Protein AF-A0A8T2VQV6-F1 (afdb_monomer_lite)

Radius of gyration: 19.32 Å; chains: 1; bounding box: 40×29×58 Å

Sequence (102 aa):
MAGLEQLAAQAMSSANGEEDLEKQIQEAIACPCVADLRDGPCGSTFVGAFSCYIRSSHEEKGMDCLEEFKFFHECLKKNPDHVEKIMDDAHEVASEEEGKEK

Structure (mmCIF, N/CA/C/O backbone):
data_AF-A0A8T2VQV6-F1
#
_entry.id   AF-A0A8T2VQV6-F1
#
loop_
_atom_site.group_PDB
_atom_site.id
_atom_site.type_symbol
_atom_site.label_atom_id
_atom_site.label_alt_id
_atom_site.label_comp_id
_atom_site.label_asym_id
_atom_site.label_entity_id
_atom_site.label_seq_id
_atom_site.pdbx_PDB_ins_code
_atom_site.Cartn_x
_atom_site.Cartn_y
_atom_site.Cartn_z
_atom_site.occupancy
_atom_site.B_iso_or_equiv
_atom_site.auth_seq_id
_atom_site.auth_comp_id
_atom_site.auth_asym_id
_atom_site.auth_atom_id
_atom_site.pdbx_PDB_model_num
ATOM 1 N N . MET A 1 1 ? 30.053 -0.523 -40.100 1.00 48.84 1 MET A N 1
ATOM 2 C CA . MET A 1 1 ? 29.049 -1.600 -39.969 1.00 48.84 1 MET A CA 1
ATOM 3 C C . MET A 1 1 ? 28.574 -1.661 -38.517 1.00 48.84 1 MET A C 1
ATOM 5 O O . MET A 1 1 ? 28.935 -2.576 -37.806 1.00 48.84 1 MET A O 1
ATOM 9 N N . ALA A 1 2 ? 27.821 -0.656 -38.057 1.00 54.25 2 ALA A N 1
ATOM 10 C CA . ALA A 1 2 ? 27.310 -0.571 -36.676 1.00 54.25 2 ALA A CA 1
ATOM 11 C C . ALA A 1 2 ? 25.801 -0.251 -36.668 1.00 54.25 2 ALA A C 1
ATOM 13 O O . ALA A 1 2 ? 25.317 0.512 -35.838 1.00 54.25 2 ALA A O 1
ATOM 14 N N . GLY A 1 3 ? 25.081 -0.761 -37.676 1.00 57.50 3 GLY A N 1
ATOM 15 C CA . GLY A 1 3 ? 23.688 -0.397 -37.964 1.00 57.50 3 GLY A CA 1
ATOM 16 C C . GLY A 1 3 ? 22.679 -1.539 -37.843 1.00 57.50 3 GLY A C 1
ATOM 17 O O . GLY A 1 3 ? 21.493 -1.280 -37.988 1.00 57.50 3 GLY A O 1
ATOM 18 N N . LEU A 1 4 ? 23.117 -2.777 -37.580 1.00 61.81 4 LEU A N 1
ATOM 19 C CA . LEU A 1 4 ? 22.199 -3.913 -37.407 1.00 61.81 4 LEU A CA 1
ATOM 20 C C . LEU A 1 4 ? 22.029 -4.327 -35.937 1.00 61.81 4 LEU A C 1
ATOM 22 O O . LEU A 1 4 ? 20.928 -4.681 -35.535 1.00 61.81 4 LEU A O 1
ATOM 26 N N . GLU A 1 5 ? 23.074 -4.219 -35.111 1.00 54.25 5 GLU A N 1
ATOM 27 C CA . GLU A 1 5 ? 23.006 -4.628 -33.696 1.00 54.25 5 GLU A CA 1
ATOM 28 C C . GLU A 1 5 ? 22.245 -3.618 -32.821 1.00 54.25 5 GLU A C 1
ATOM 30 O O . GLU A 1 5 ? 21.496 -4.007 -31.928 1.00 54.25 5 GLU A O 1
ATOM 35 N N . GLN A 1 6 ? 22.332 -2.319 -33.130 1.00 55.41 6 GLN A N 1
ATOM 36 C CA . GLN A 1 6 ? 21.550 -1.294 -32.422 1.00 55.41 6 GLN A CA 1
ATOM 37 C C . GLN A 1 6 ? 20.054 -1.328 -32.770 1.00 55.41 6 GLN A C 1
ATOM 39 O O . GLN A 1 6 ? 19.237 -0.890 -31.963 1.00 55.41 6 GLN A O 1
ATOM 44 N N . LEU A 1 7 ? 19.680 -1.8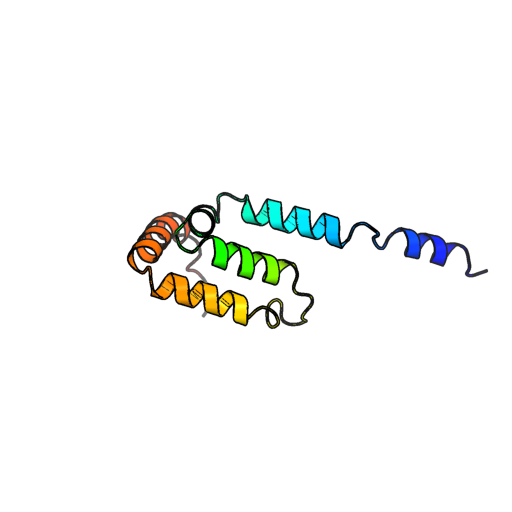88 -33.929 1.00 54.91 7 LEU A N 1
ATOM 45 C CA . LEU A 1 7 ? 18.277 -2.023 -34.333 1.00 54.91 7 LEU A CA 1
ATOM 46 C C . LEU A 1 7 ? 17.572 -3.177 -33.591 1.00 54.91 7 LEU A C 1
ATOM 48 O O . LEU A 1 7 ? 16.364 -3.123 -33.389 1.00 54.91 7 LEU A O 1
ATOM 52 N N . ALA A 1 8 ? 18.322 -4.187 -33.129 1.00 58.41 8 ALA A N 1
ATOM 53 C CA . ALA A 1 8 ? 17.792 -5.260 -32.286 1.00 58.41 8 ALA A CA 1
ATOM 54 C C . ALA A 1 8 ? 17.639 -4.822 -30.817 1.00 58.41 8 ALA A C 1
ATOM 56 O O . ALA A 1 8 ? 16.646 -5.159 -30.179 1.00 58.41 8 ALA A O 1
ATOM 57 N N . ALA A 1 9 ? 18.566 -4.009 -30.298 1.00 55.16 9 ALA A N 1
ATOM 58 C CA . ALA A 1 9 ? 18.513 -3.518 -28.918 1.00 55.16 9 ALA A CA 1
ATOM 59 C C . ALA A 1 9 ? 17.367 -2.515 -28.668 1.00 55.16 9 ALA A C 1
ATOM 61 O O . ALA A 1 9 ? 16.826 -2.458 -27.568 1.00 55.16 9 ALA A O 1
ATOM 62 N N . GLN A 1 10 ? 16.958 -1.756 -29.691 1.00 56.38 10 GLN A N 1
ATOM 63 C CA . GLN A 1 10 ? 15.867 -0.776 -29.579 1.00 56.38 10 GLN A CA 1
ATOM 64 C C . GLN A 1 10 ? 14.471 -1.389 -29.781 1.00 56.38 10 GLN A C 1
ATOM 66 O O . GLN A 1 10 ? 13.483 -0.787 -29.377 1.00 56.38 10 GLN A O 1
ATOM 71 N N . ALA A 1 11 ? 14.374 -2.602 -30.336 1.00 51.53 11 ALA A N 1
ATOM 72 C CA . ALA A 1 11 ? 13.115 -3.350 -30.415 1.00 51.53 11 ALA A CA 1
ATOM 73 C C . ALA A 1 11 ? 12.802 -4.140 -29.127 1.00 51.53 11 ALA A C 1
ATOM 75 O O . ALA A 1 11 ? 11.681 -4.612 -28.955 1.00 51.53 11 ALA A O 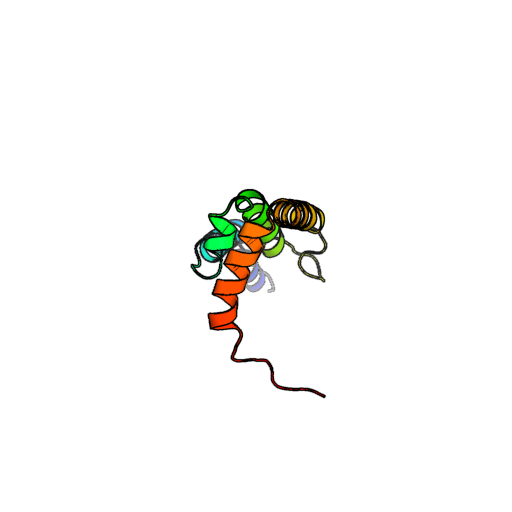1
ATOM 76 N N . MET A 1 12 ? 13.784 -4.284 -28.227 1.00 54.62 12 MET A N 1
ATOM 77 C CA . MET A 1 12 ? 13.670 -5.087 -27.001 1.00 54.62 12 MET A CA 1
ATOM 78 C C . MET A 1 12 ? 13.481 -4.258 -25.720 1.00 54.62 12 MET A C 1
ATOM 80 O O . MET A 1 12 ? 13.182 -4.840 -24.684 1.00 54.62 12 MET A O 1
ATOM 84 N N . SER A 1 13 ? 13.551 -2.922 -25.786 1.00 56.34 13 SER A N 1
ATOM 85 C CA . SER A 1 13 ? 13.092 -2.029 -24.708 1.00 56.34 13 SER A CA 1
ATOM 86 C C . SER A 1 13 ? 11.752 -1.392 -25.072 1.00 56.34 13 SER A C 1
ATOM 88 O O . SER A 1 13 ? 11.646 -0.217 -25.400 1.00 56.34 13 SER A O 1
ATOM 90 N N . SER A 1 14 ? 10.728 -2.234 -24.975 1.00 54.91 14 SER A N 1
ATOM 91 C CA . SER A 1 14 ? 9.472 -1.894 -24.311 1.00 54.91 14 SER A CA 1
ATOM 92 C C . SER A 1 14 ? 8.589 -0.804 -24.923 1.00 54.91 14 SER A C 1
ATOM 94 O O . SER A 1 14 ? 8.467 0.295 -24.400 1.00 54.91 14 SER A O 1
ATOM 96 N N . ALA A 1 15 ? 7.766 -1.229 -25.879 1.00 48.19 15 ALA A N 1
ATOM 97 C CA . ALA A 1 15 ? 6.367 -0.793 -25.942 1.00 48.19 15 ALA A CA 1
ATOM 98 C C . ALA A 1 15 ? 5.480 -1.471 -24.856 1.00 48.19 15 ALA A C 1
ATOM 100 O O . ALA A 1 15 ? 4.266 -1.356 -24.914 1.00 48.19 15 ALA A O 1
ATOM 101 N N . ASN A 1 16 ? 6.075 -2.195 -23.890 1.00 60.53 16 ASN A N 1
ATOM 102 C CA . ASN A 1 16 ? 5.391 -3.045 -22.896 1.00 60.53 16 ASN A CA 1
ATOM 103 C C . ASN A 1 16 ? 5.737 -2.715 -21.428 1.00 60.53 16 ASN A C 1
ATOM 105 O O . ASN A 1 16 ? 5.294 -3.420 -20.531 1.00 60.53 16 ASN A O 1
ATOM 109 N N . GLY A 1 17 ? 6.560 -1.695 -21.154 1.00 65.19 17 GLY A N 1
ATOM 110 C CA . GLY A 1 17 ? 7.080 -1.456 -19.798 1.00 65.19 17 GLY A CA 1
ATOM 111 C C . GLY A 1 17 ? 6.011 -0.979 -18.816 1.00 65.19 17 GLY A C 1
ATOM 112 O O . GLY A 1 17 ? 5.989 -1.406 -17.670 1.00 65.19 17 GLY A O 1
ATOM 113 N N . GLU A 1 18 ? 5.100 -0.127 -19.280 1.00 72.62 18 GLU A N 1
ATOM 114 C CA . GLU A 1 18 ? 3.989 0.375 -18.465 1.00 72.62 18 GLU A CA 1
ATOM 115 C C . GLU A 1 18 ? 2.892 -0.686 -18.299 1.00 72.62 18 GLU A C 1
ATOM 117 O O . GLU A 1 18 ? 2.374 -0.865 -17.200 1.00 72.62 18 GLU A O 1
ATOM 122 N N . GLU A 1 19 ? 2.610 -1.457 -19.354 1.00 78.19 19 GLU A N 1
ATOM 123 C CA . GLU A 1 19 ? 1.591 -2.514 -19.337 1.00 78.19 19 GLU A CA 1
ATOM 124 C C . GLU A 1 19 ? 2.007 -3.704 -18.444 1.00 78.19 19 GLU A C 1
ATOM 126 O O . GLU A 1 19 ? 1.197 -4.229 -17.676 1.00 78.19 19 GLU A O 1
ATOM 131 N N . ASP A 1 20 ? 3.290 -4.090 -18.466 1.00 87.88 20 ASP A N 1
ATOM 132 C CA . ASP A 1 20 ? 3.839 -5.109 -17.561 1.00 87.88 20 ASP A CA 1
ATOM 133 C C . ASP A 1 20 ? 3.822 -4.633 -16.101 1.00 87.88 20 ASP A C 1
ATOM 135 O O . ASP A 1 20 ? 3.433 -5.379 -15.202 1.00 87.88 20 ASP A O 1
ATOM 139 N N . LEU A 1 21 ? 4.138 -3.358 -15.865 1.00 90.31 21 LEU A N 1
ATOM 140 C CA . LEU A 1 21 ? 4.125 -2.770 -14.529 1.00 90.31 21 LEU A CA 1
ATOM 141 C C . LEU A 1 21 ? 2.708 -2.699 -13.950 1.00 90.31 21 LEU A C 1
ATOM 143 O O . LEU A 1 21 ? 2.501 -2.997 -12.776 1.00 90.31 21 LEU A O 1
ATOM 147 N N . GLU A 1 22 ? 1.705 -2.358 -14.761 1.00 91.56 22 GLU A N 1
ATOM 148 C CA . GLU A 1 22 ? 0.306 -2.415 -14.332 1.00 91.56 22 GLU A CA 1
ATOM 149 C C . GLU A 1 22 ? -0.125 -3.836 -13.975 1.00 91.56 22 GLU A C 1
ATOM 151 O O . GLU A 1 22 ? -0.787 -4.034 -12.953 1.00 91.56 22 GLU A O 1
ATOM 156 N N . LYS A 1 23 ? 0.302 -4.839 -14.747 1.00 94.19 23 LYS A N 1
ATOM 157 C CA . LYS A 1 23 ? 0.052 -6.242 -14.414 1.00 94.19 23 LYS A CA 1
ATOM 158 C C . LYS A 1 23 ? 0.712 -6.635 -13.089 1.00 94.19 23 LYS A C 1
ATOM 160 O O . LYS A 1 23 ? 0.050 -7.251 -12.255 1.00 94.19 23 LYS A O 1
ATOM 165 N N . GLN A 1 24 ? 1.965 -6.236 -12.860 1.00 92.88 24 GLN A N 1
ATOM 166 C CA . GLN A 1 24 ? 2.662 -6.461 -11.590 1.00 92.88 24 GLN A CA 1
ATOM 167 C C . GLN A 1 24 ? 1.926 -5.810 -10.414 1.00 92.88 24 GLN A C 1
ATOM 169 O O . GLN A 1 24 ? 1.784 -6.424 -9.360 1.00 92.88 24 GLN A O 1
ATOM 174 N N . ILE A 1 25 ? 1.407 -4.594 -10.597 1.00 95.25 25 ILE A N 1
ATOM 175 C CA . ILE A 1 25 ? 0.605 -3.898 -9.583 1.00 95.25 25 ILE A CA 1
ATOM 176 C C . ILE A 1 25 ? -0.670 -4.685 -9.272 1.00 95.25 25 ILE A C 1
ATOM 178 O O . ILE A 1 25 ? -0.978 -4.903 -8.102 1.00 95.25 25 ILE A O 1
ATOM 182 N N . GLN A 1 26 ? -1.398 -5.140 -10.295 1.00 95.44 26 GLN A N 1
ATOM 183 C CA . GLN A 1 26 ? -2.620 -5.919 -10.085 1.00 95.44 26 GLN A CA 1
ATOM 184 C C . GLN A 1 26 ? -2.338 -7.252 -9.389 1.00 95.44 26 GLN A C 1
ATOM 186 O O . GLN A 1 26 ? -3.072 -7.624 -8.479 1.00 95.44 26 GLN A O 1
ATOM 191 N N . GLU A 1 27 ? -1.269 -7.950 -9.767 1.00 95.69 27 GLU A N 1
ATOM 192 C CA . GLU A 1 27 ? -0.869 -9.208 -9.135 1.00 95.69 27 GLU A CA 1
ATOM 193 C C . GLU A 1 27 ? -0.463 -9.002 -7.668 1.00 95.69 27 GLU A C 1
ATOM 195 O O . GLU A 1 27 ? -0.916 -9.736 -6.787 1.00 95.69 27 GLU A O 1
ATOM 200 N N . ALA A 1 28 ? 0.308 -7.951 -7.383 1.00 95.38 28 ALA A N 1
ATO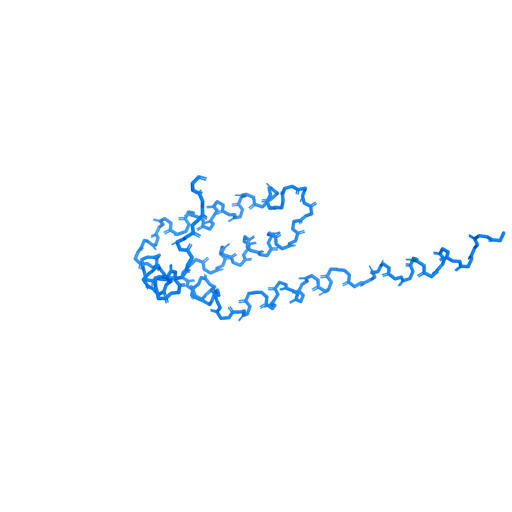M 201 C CA . ALA A 1 28 ? 0.734 -7.616 -6.030 1.00 95.38 28 ALA A CA 1
ATOM 202 C C . ALA A 1 28 ? -0.450 -7.229 -5.128 1.00 95.38 28 ALA A C 1
ATOM 204 O O . ALA A 1 28 ? -0.515 -7.664 -3.981 1.00 95.38 28 ALA A O 1
ATOM 205 N N . ILE A 1 29 ? -1.415 -6.466 -5.649 1.00 95.81 29 ILE A N 1
ATOM 206 C CA . ILE A 1 29 ? -2.652 -6.125 -4.931 1.00 95.81 29 ILE A CA 1
ATOM 207 C C . ILE A 1 29 ? -3.537 -7.361 -4.752 1.00 95.81 29 ILE A C 1
ATOM 209 O O . ILE A 1 29 ? -4.184 -7.505 -3.718 1.00 95.81 29 ILE A O 1
ATOM 213 N N . ALA A 1 30 ? -3.602 -8.255 -5.741 1.00 96.06 30 ALA A N 1
ATOM 214 C CA . ALA A 1 30 ? -4.421 -9.463 -5.683 1.00 96.06 30 ALA A CA 1
ATOM 215 C C . ALA A 1 30 ? -3.900 -10.494 -4.669 1.00 96.06 30 ALA A C 1
ATOM 217 O O . ALA A 1 30 ? -4.681 -11.330 -4.208 1.00 96.06 30 ALA A O 1
ATOM 218 N N . CYS A 1 31 ? -2.614 -10.424 -4.310 1.00 94.69 31 CYS A N 1
ATOM 219 C CA . CYS A 1 31 ? -1.970 -11.362 -3.402 1.00 94.69 31 CYS A CA 1
ATOM 220 C C . CYS A 1 31 ? -2.711 -11.449 -2.051 1.00 94.69 31 CYS A C 1
ATOM 222 O O . CYS A 1 31 ? -2.959 -10.418 -1.419 1.00 94.69 31 CYS A O 1
ATOM 224 N N . PRO A 1 32 ? -3.047 -12.660 -1.564 1.00 93.19 32 PRO A N 1
ATOM 225 C CA . PRO A 1 32 ? -3.772 -12.827 -0.304 1.00 93.19 32 PRO A CA 1
ATOM 226 C C . PRO A 1 32 ? -3.020 -12.251 0.903 1.00 93.19 32 PRO A C 1
ATOM 228 O O . PRO A 1 32 ? -3.662 -11.833 1.856 1.00 93.19 32 PRO A O 1
ATOM 231 N N . CYS A 1 33 ? -1.687 -12.138 0.840 1.00 90.25 33 CYS A N 1
ATOM 232 C CA . CYS A 1 33 ? -0.863 -11.549 1.901 1.00 90.25 33 CYS A CA 1
ATOM 233 C C . CYS A 1 33 ? -1.224 -10.094 2.238 1.00 90.25 33 CYS A C 1
ATOM 235 O O . CYS A 1 33 ? -0.905 -9.626 3.324 1.00 90.25 33 CYS A O 1
ATOM 237 N N . VAL A 1 34 ? -1.847 -9.365 1.306 1.00 92.88 34 VAL A N 1
ATOM 238 C CA . VAL A 1 34 ? -2.271 -7.972 1.514 1.00 92.88 34 VAL A CA 1
ATOM 239 C C . VAL A 1 34 ? -3.791 -7.816 1.491 1.00 92.88 34 VAL A C 1
ATOM 241 O O . VAL A 1 34 ? -4.287 -6.692 1.429 1.00 92.88 34 VAL A O 1
ATOM 244 N N . ALA A 1 35 ? -4.547 -8.919 1.527 1.00 92.75 35 ALA A N 1
ATOM 245 C CA . ALA A 1 35 ? -5.999 -8.890 1.385 1.00 92.75 35 ALA A CA 1
ATOM 246 C C . ALA A 1 35 ? -6.673 -8.055 2.482 1.00 92.75 35 ALA A C 1
ATOM 248 O O . ALA A 1 35 ? -7.479 -7.190 2.155 1.00 92.75 35 ALA A O 1
ATOM 249 N N . ASP A 1 36 ? -6.293 -8.218 3.752 1.00 90.88 36 ASP A N 1
ATOM 250 C CA . ASP A 1 36 ? -6.887 -7.446 4.853 1.00 90.88 36 ASP A CA 1
ATOM 251 C C . ASP A 1 36 ? -6.588 -5.946 4.766 1.00 90.88 36 ASP A C 1
ATOM 253 O O . ASP A 1 36 ? -7.433 -5.117 5.110 1.00 90.88 36 ASP A O 1
ATOM 257 N N . LEU A 1 37 ? -5.414 -5.588 4.239 1.00 92.50 37 LEU A N 1
ATOM 258 C CA . LEU A 1 37 ? -5.031 -4.198 3.991 1.00 92.50 37 LEU A CA 1
ATOM 259 C C . LEU A 1 37 ? -5.784 -3.605 2.797 1.00 92.50 37 LEU A C 1
ATOM 261 O O . LEU A 1 37 ? -6.165 -2.436 2.840 1.00 92.50 37 LEU A O 1
ATOM 265 N N . ARG A 1 38 ? -6.006 -4.399 1.743 1.00 95.62 38 ARG A N 1
ATOM 266 C CA . ARG A 1 38 ? -6.708 -4.005 0.512 1.00 95.62 38 ARG A CA 1
ATOM 267 C C . ARG A 1 38 ? -8.219 -3.904 0.695 1.00 95.62 38 ARG A C 1
ATOM 269 O O . ARG A 1 38 ? -8.822 -2.971 0.175 1.00 95.62 38 ARG A O 1
ATOM 276 N N . ASP A 1 39 ? -8.824 -4.862 1.383 1.00 94.25 39 ASP A N 1
ATOM 277 C CA . ASP A 1 39 ? -10.281 -5.000 1.484 1.00 94.25 39 ASP A CA 1
ATOM 278 C C . ASP A 1 39 ? -10.845 -4.292 2.730 1.00 94.25 39 ASP A C 1
ATOM 280 O O . ASP A 1 39 ? -12.061 -4.172 2.898 1.00 94.25 39 ASP A O 1
ATOM 284 N N . GLY A 1 40 ? -9.964 -3.791 3.600 1.00 93.00 40 GLY A N 1
ATOM 285 C CA . GLY A 1 40 ? -10.308 -3.044 4.802 1.00 93.00 40 GLY A CA 1
ATOM 286 C C . GLY A 1 40 ? -10.701 -1.573 4.565 1.00 93.00 40 GLY A C 1
ATOM 287 O O . GLY A 1 40 ? -10.604 -1.042 3.455 1.00 93.00 40 GLY A O 1
ATOM 288 N N . PRO A 1 41 ? -11.099 -0.848 5.631 1.00 95.75 41 PRO A N 1
ATOM 289 C CA . PRO A 1 41 ? -11.491 0.568 5.582 1.00 95.75 41 PRO A CA 1
ATOM 290 C C . PRO A 1 41 ? -10.423 1.526 5.026 1.00 95.75 41 PRO A C 1
ATOM 292 O O . PRO A 1 41 ? -10.769 2.622 4.590 1.00 95.75 41 PRO A O 1
ATOM 295 N N . CYS A 1 42 ? -9.145 1.130 5.020 1.00 96.38 42 CYS A N 1
ATOM 296 C CA . CYS A 1 42 ? -8.036 1.915 4.462 1.00 96.38 42 CYS A CA 1
ATOM 297 C C . CYS A 1 42 ? -7.544 1.417 3.095 1.00 96.38 42 CYS A C 1
ATOM 299 O O . CYS A 1 42 ? -6.540 1.920 2.579 1.00 96.38 42 CYS A O 1
ATOM 301 N N . GLY A 1 43 ? -8.271 0.480 2.483 1.00 95.81 43 GLY A N 1
ATOM 302 C CA . GLY A 1 43 ? -7.903 -0.195 1.243 1.00 95.81 43 GLY A CA 1
ATOM 303 C C . GLY A 1 43 ? -7.601 0.721 0.066 1.00 95.81 43 GLY A C 1
ATOM 304 O O . GLY A 1 43 ? -6.612 0.530 -0.635 1.00 95.81 43 GLY A O 1
ATOM 305 N N . SER A 1 44 ? -8.388 1.778 -0.125 1.00 96.81 44 SER A N 1
ATOM 306 C CA . SER A 1 44 ? -8.165 2.736 -1.215 1.00 96.81 44 SER A CA 1
ATOM 307 C C . SER A 1 44 ? -6.838 3.487 -1.071 1.00 96.81 44 SER A C 1
ATOM 309 O O . SER A 1 44 ? -6.089 3.616 -2.039 1.00 96.81 44 SER A O 1
ATOM 311 N N . THR A 1 45 ? -6.515 3.937 0.145 1.00 96.75 45 THR A N 1
ATOM 312 C CA . THR A 1 45 ? -5.236 4.597 0.441 1.00 96.75 45 THR A CA 1
ATOM 313 C C . THR A 1 45 ? -4.058 3.625 0.389 1.00 96.75 45 THR A C 1
ATOM 315 O O . THR A 1 45 ? -2.998 4.000 -0.104 1.00 96.75 45 THR A O 1
ATOM 318 N N . PHE A 1 46 ? -4.257 2.368 0.806 1.00 97.25 46 PHE A N 1
ATOM 319 C CA . PHE A 1 46 ? -3.260 1.306 0.665 1.00 97.25 46 PHE A CA 1
ATOM 320 C C . PHE A 1 46 ? -2.929 1.055 -0.808 1.00 97.25 46 PHE A C 1
ATOM 322 O O . PHE A 1 46 ? -1.769 1.139 -1.201 1.00 97.25 46 PHE A O 1
ATOM 329 N N . VAL A 1 47 ? -3.948 0.813 -1.639 1.00 97.25 47 VAL A N 1
ATOM 330 C CA . VAL A 1 47 ? -3.779 0.554 -3.074 1.00 97.25 47 VAL A CA 1
ATOM 331 C C . VAL A 1 47 ? -3.088 1.729 -3.760 1.00 97.25 47 VAL A C 1
ATOM 333 O O . VAL A 1 47 ? -2.186 1.502 -4.563 1.00 97.25 47 VAL A O 1
ATOM 336 N N . GLY A 1 48 ? -3.450 2.972 -3.427 1.00 96.81 48 GLY A N 1
ATOM 337 C CA . GLY A 1 48 ? -2.788 4.167 -3.958 1.00 96.81 48 GLY A CA 1
ATOM 338 C C . GLY A 1 48 ? -1.295 4.221 -3.620 1.00 96.81 48 GLY A C 1
ATOM 339 O O . GLY A 1 48 ? -0.464 4.312 -4.525 1.00 96.81 48 GLY A O 1
ATOM 340 N N . ALA A 1 49 ? -0.947 4.086 -2.338 1.00 97.62 49 ALA A N 1
ATOM 341 C CA . ALA A 1 49 ? 0.440 4.123 -1.872 1.00 97.62 49 ALA A CA 1
ATOM 342 C C . ALA A 1 49 ? 1.277 2.957 -2.414 1.00 97.62 49 ALA A C 1
ATOM 344 O O . ALA A 1 49 ? 2.383 3.157 -2.916 1.00 97.62 49 ALA A O 1
ATOM 345 N N . PHE A 1 50 ? 0.731 1.742 -2.382 1.00 96.81 50 PHE A N 1
ATOM 346 C CA . PHE A 1 50 ? 1.422 0.539 -2.832 1.00 96.81 50 PHE A CA 1
ATOM 347 C C . PHE A 1 50 ? 1.621 0.527 -4.352 1.00 96.81 50 PHE A C 1
ATOM 349 O O . PHE A 1 50 ? 2.706 0.209 -4.840 1.00 96.81 50 PHE A O 1
ATOM 356 N N . SER A 1 51 ? 0.619 0.977 -5.113 1.00 96.75 51 SER A N 1
ATOM 357 C CA . SER A 1 51 ? 0.764 1.148 -6.561 1.00 96.75 51 SER A CA 1
ATOM 358 C C . SER A 1 51 ? 1.793 2.226 -6.902 1.00 96.75 51 SER A C 1
ATOM 360 O O . SER A 1 51 ? 2.554 2.051 -7.851 1.00 96.75 51 SER A O 1
ATOM 362 N N . CYS A 1 52 ? 1.840 3.331 -6.148 1.00 97.12 52 CYS A N 1
ATOM 363 C CA . CYS A 1 52 ? 2.872 4.353 -6.328 1.00 97.12 52 CYS A CA 1
ATOM 364 C C . CYS A 1 52 ? 4.266 3.767 -6.072 1.00 97.12 52 CYS A C 1
ATOM 366 O O . CYS A 1 52 ? 5.148 3.895 -6.915 1.00 97.12 52 CYS A O 1
ATOM 368 N N . TYR A 1 53 ? 4.452 3.037 -4.970 1.00 96.38 53 TYR A N 1
ATOM 369 C CA . TYR A 1 53 ? 5.726 2.400 -4.627 1.00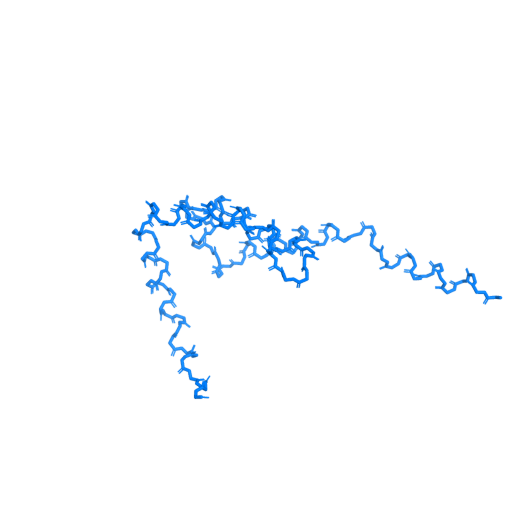 96.38 53 TYR A CA 1
ATOM 370 C C . TYR A 1 53 ? 6.251 1.469 -5.734 1.00 96.38 53 TYR A C 1
ATOM 372 O O . TYR A 1 53 ? 7.433 1.505 -6.102 1.00 96.38 53 TYR A O 1
ATOM 380 N N . ILE A 1 54 ? 5.369 0.657 -6.321 1.00 94.38 54 ILE A N 1
ATOM 381 C CA . ILE A 1 54 ? 5.734 -0.221 -7.439 1.00 94.38 54 ILE A CA 1
ATOM 382 C C . ILE A 1 54 ? 6.143 0.614 -8.665 1.00 94.38 54 ILE A C 1
ATOM 384 O O . ILE A 1 54 ? 7.154 0.296 -9.295 1.00 94.38 54 ILE A O 1
ATOM 388 N N . ARG A 1 55 ? 5.452 1.730 -8.941 1.00 94.88 55 ARG A N 1
ATOM 389 C CA . ARG A 1 55 ? 5.784 2.653 -10.044 1.00 94.88 55 ARG A CA 1
ATOM 390 C C . ARG A 1 55 ? 7.030 3.506 -9.826 1.00 94.88 55 ARG A C 1
ATOM 392 O O . ARG A 1 55 ? 7.661 3.877 -10.809 1.00 94.88 55 ARG A O 1
ATOM 399 N N . SER A 1 56 ? 7.396 3.793 -8.579 1.00 95.00 56 SER A N 1
ATOM 400 C CA . SER A 1 56 ? 8.505 4.692 -8.242 1.00 95.00 56 SER A CA 1
ATOM 401 C C . SER A 1 56 ? 9.777 4.316 -8.999 1.00 95.00 56 SER A C 1
ATOM 403 O O . SER A 1 56 ? 10.284 3.207 -8.844 1.00 95.00 56 SER A O 1
ATOM 405 N N . SER A 1 57 ? 10.370 5.252 -9.726 1.00 92.38 57 SER A N 1
ATOM 406 C CA . SER A 1 57 ? 11.698 5.077 -10.330 1.00 92.38 57 SER A CA 1
ATOM 407 C C . SER A 1 57 ? 12.801 5.786 -9.540 1.00 92.38 57 SER A C 1
ATOM 409 O O . SER A 1 57 ? 13.914 5.926 -10.043 1.00 92.38 57 SER A O 1
ATOM 411 N N . HIS A 1 58 ? 12.492 6.282 -8.337 1.00 95.69 58 HIS A N 1
ATOM 412 C CA . HIS A 1 58 ? 13.458 6.954 -7.477 1.00 95.69 58 HIS A CA 1
ATOM 413 C C . HIS A 1 58 ? 14.564 5.990 -7.002 1.00 95.69 58 HIS A C 1
ATOM 415 O O . HIS A 1 58 ? 14.295 4.808 -6.780 1.00 95.69 58 HIS A O 1
ATOM 421 N N . GLU A 1 59 ? 15.795 6.502 -6.843 1.00 90.62 59 GLU A N 1
ATOM 422 C CA . GLU A 1 59 ? 16.970 5.731 -6.387 1.00 90.62 59 GLU A CA 1
ATOM 423 C C . GLU A 1 59 ? 16.689 5.049 -5.042 1.00 90.62 59 GLU A C 1
ATOM 425 O O . GLU A 1 59 ? 16.846 3.839 -4.889 1.00 90.62 59 GLU A O 1
ATOM 430 N N . GLU A 1 60 ? 16.157 5.824 -4.101 1.00 93.81 60 GLU A N 1
ATOM 431 C CA . GLU A 1 60 ? 15.492 5.313 -2.908 1.00 93.81 60 GLU A CA 1
ATOM 432 C C . GLU A 1 60 ? 14.004 5.103 -3.222 1.00 93.81 60 GLU A C 1
ATOM 434 O O . GLU A 1 60 ? 13.214 6.052 -3.204 1.00 93.81 60 GLU A O 1
ATOM 439 N N . LYS A 1 61 ? 13.638 3.865 -3.575 1.00 91.81 61 LYS A N 1
ATOM 440 C CA . LYS A 1 61 ? 12.278 3.455 -3.965 1.00 91.81 61 LYS A CA 1
ATOM 441 C C . LYS A 1 61 ? 11.205 4.032 -3.028 1.00 91.81 61 LYS A C 1
ATOM 443 O O . LYS A 1 61 ? 11.210 3.760 -1.830 1.00 91.81 61 LYS A O 1
ATOM 448 N N . GLY A 1 62 ? 10.244 4.761 -3.591 1.00 93.12 62 GLY A N 1
ATOM 449 C CA . GLY A 1 62 ? 9.073 5.278 -2.887 1.00 93.12 62 GLY A CA 1
ATOM 450 C C . GLY A 1 62 ? 9.266 6.633 -2.208 1.00 93.12 62 GLY A C 1
ATOM 451 O O . GLY A 1 62 ? 8.317 7.120 -1.594 1.00 93.12 62 GLY A O 1
ATOM 452 N N . MET A 1 63 ? 10.437 7.272 -2.319 1.00 96.56 63 MET A N 1
ATOM 453 C CA . MET A 1 63 ? 10.617 8.649 -1.831 1.00 96.56 63 MET A CA 1
ATOM 454 C C . MET A 1 63 ? 9.698 9.662 -2.526 1.00 96.56 63 MET A C 1
ATOM 456 O O . MET A 1 63 ? 9.298 10.656 -1.924 1.00 96.56 63 MET A O 1
ATOM 460 N N . ASP A 1 64 ? 9.335 9.404 -3.774 1.00 96.75 64 ASP A N 1
ATOM 461 C CA . ASP A 1 64 ? 8.357 10.156 -4.558 1.00 96.75 64 ASP A CA 1
ATOM 462 C C . ASP A 1 64 ? 6.898 9.865 -4.159 1.00 96.75 64 ASP A C 1
ATOM 464 O O . ASP A 1 64 ? 6.017 10.635 -4.521 1.00 96.75 64 ASP A O 1
ATOM 468 N N . CYS A 1 65 ? 6.649 8.825 -3.357 1.00 97.75 65 CYS A N 1
ATOM 469 C CA . CYS A 1 65 ? 5.315 8.356 -2.952 1.00 97.75 65 CYS A CA 1
ATOM 470 C C . CYS A 1 65 ? 4.960 8.665 -1.488 1.00 97.75 65 CYS A C 1
ATOM 472 O O . CYS A 1 65 ? 4.024 8.100 -0.912 1.00 97.75 65 CYS A O 1
ATOM 474 N N . LEU A 1 66 ? 5.756 9.506 -0.821 1.00 96.38 66 LEU A N 1
ATOM 475 C CA . LEU A 1 66 ? 5.611 9.763 0.614 1.00 96.38 66 LEU A CA 1
ATOM 476 C C . LEU A 1 66 ? 4.261 10.391 0.975 1.00 96.38 66 LEU A C 1
ATOM 478 O O . LEU A 1 66 ? 3.811 10.246 2.110 1.00 96.38 66 LEU A O 1
ATOM 482 N N . GLU A 1 67 ? 3.624 11.118 0.059 1.00 96.88 67 GLU A N 1
ATOM 483 C CA . GLU A 1 67 ? 2.312 11.718 0.301 1.00 96.88 67 GLU A CA 1
ATOM 484 C C . GLU A 1 67 ? 1.208 10.654 0.361 1.00 96.88 67 GLU A C 1
ATOM 486 O O . GLU A 1 67 ? 0.413 10.629 1.302 1.00 96.88 67 GLU A O 1
ATOM 491 N N . GLU A 1 68 ? 1.225 9.701 -0.562 1.00 97.12 68 GLU A N 1
ATOM 492 C CA . GLU A 1 68 ? 0.304 8.574 -0.606 1.00 97.12 68 GLU A CA 1
ATOM 493 C C . GLU A 1 68 ? 0.449 7.705 0.647 1.00 97.12 68 GLU A C 1
ATOM 495 O O . GLU A 1 68 ? -0.549 7.350 1.284 1.00 97.12 68 GLU A O 1
ATOM 500 N N . PHE A 1 69 ? 1.691 7.430 1.065 1.00 96.75 69 PHE A N 1
ATOM 501 C CA . PHE A 1 69 ? 1.946 6.727 2.322 1.00 96.75 69 PHE A CA 1
ATOM 502 C C . PHE A 1 69 ? 1.453 7.518 3.536 1.00 96.75 69 PHE A C 1
ATOM 504 O O . PHE A 1 69 ? 0.893 6.920 4.455 1.00 96.75 69 PHE A O 1
ATOM 511 N N . LYS A 1 70 ? 1.585 8.852 3.560 1.00 97.44 70 LYS A N 1
ATOM 512 C CA . LYS A 1 70 ? 1.019 9.672 4.646 1.00 97.44 70 LYS A CA 1
ATOM 513 C C . LYS A 1 70 ? -0.493 9.501 4.740 1.00 97.44 70 LYS A C 1
ATOM 515 O O . LYS A 1 70 ? -0.976 9.247 5.840 1.00 97.44 70 LYS A O 1
ATOM 520 N N . PHE A 1 71 ? -1.227 9.573 3.629 1.00 97.00 71 PHE A N 1
ATOM 521 C CA . PHE A 1 71 ? -2.681 9.375 3.649 1.00 97.00 71 PHE A CA 1
ATOM 522 C C . PHE A 1 71 ? -3.071 7.985 4.144 1.00 97.00 71 PHE A C 1
ATOM 524 O O . PHE A 1 71 ? -4.001 7.848 4.944 1.00 97.00 71 PHE A O 1
ATOM 531 N N . PHE A 1 72 ? -2.328 6.960 3.729 1.00 96.62 72 PHE A N 1
ATOM 532 C CA . PHE A 1 72 ? -2.530 5.610 4.233 1.00 96.62 72 PHE A CA 1
ATOM 533 C C . PHE A 1 72 ? -2.289 5.524 5.748 1.00 96.62 72 PHE A C 1
ATOM 535 O O . PHE A 1 72 ? -3.160 5.064 6.488 1.00 96.62 72 PHE A O 1
ATOM 542 N N . HIS A 1 73 ? -1.174 6.065 6.246 1.00 96.12 73 HIS A N 1
ATOM 543 C CA . HIS A 1 73 ? -0.879 6.106 7.680 1.00 96.12 73 HIS A CA 1
ATOM 544 C C . HIS A 1 73 ? -1.911 6.908 8.485 1.00 96.12 73 HIS A C 1
ATOM 546 O O . HIS A 1 73 ? -2.265 6.519 9.599 1.00 96.12 73 HIS A O 1
ATOM 552 N N . GLU A 1 74 ? -2.412 8.022 7.955 1.00 97.81 74 GLU A N 1
ATOM 553 C CA . GLU A 1 74 ? -3.480 8.798 8.587 1.00 97.81 74 GLU A CA 1
ATOM 554 C C . GLU A 1 74 ? -4.794 8.019 8.662 1.00 97.81 74 GLU A C 1
ATOM 556 O O . GLU A 1 74 ? -5.508 8.131 9.661 1.00 97.81 74 GLU A O 1
ATOM 561 N N . CYS A 1 75 ? -5.108 7.213 7.645 1.00 97.44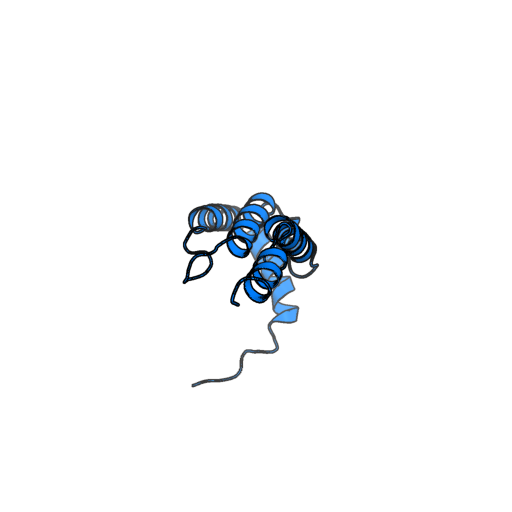 75 CYS A N 1
ATOM 562 C CA . CYS A 1 75 ? -6.258 6.321 7.693 1.00 97.44 75 CYS A CA 1
ATOM 563 C C . CYS A 1 75 ? -6.092 5.258 8.785 1.00 97.44 75 CYS A C 1
ATOM 565 O O . CYS A 1 75 ? -6.994 5.097 9.608 1.00 97.44 75 CYS A O 1
ATOM 567 N N . LEU A 1 76 ? -4.936 4.588 8.856 1.00 95.31 76 LEU A N 1
ATOM 568 C CA . LEU A 1 76 ? -4.671 3.571 9.881 1.00 95.31 76 LEU A CA 1
ATOM 569 C C . LEU A 1 76 ? -4.794 4.151 11.298 1.00 95.31 76 LEU A C 1
ATOM 571 O O . LEU A 1 76 ? -5.457 3.568 12.150 1.00 95.31 76 LEU A O 1
ATOM 575 N N . LYS A 1 77 ? -4.256 5.357 11.536 1.00 95.56 77 LYS A N 1
ATOM 576 C CA . LYS A 1 77 ? -4.384 6.061 12.827 1.00 95.56 77 LYS A CA 1
ATOM 577 C C . LYS A 1 77 ? -5.832 6.330 13.240 1.00 95.56 77 LYS A C 1
ATOM 579 O O . LYS A 1 77 ? -6.118 6.386 14.431 1.00 95.56 77 LYS A O 1
ATOM 584 N N . LYS A 1 78 ? -6.735 6.534 12.277 1.00 96.81 78 LYS A N 1
ATOM 585 C CA . LYS A 1 78 ? -8.170 6.746 12.532 1.00 96.81 78 LYS A CA 1
ATOM 586 C C . LYS A 1 78 ? -8.936 5.438 12.751 1.00 96.81 78 LYS A C 1
ATOM 588 O O . LYS A 1 78 ? -10.061 5.499 13.231 1.00 96.81 78 LYS A O 1
ATOM 593 N N . ASN A 1 79 ? -8.345 4.289 12.416 1.00 94.44 79 ASN A N 1
ATOM 594 C CA . ASN A 1 79 ? -8.970 2.968 12.494 1.00 94.44 79 ASN A CA 1
ATOM 595 C C . ASN A 1 79 ? -8.121 1.986 13.337 1.00 94.44 79 ASN A C 1
ATOM 597 O O . ASN A 1 79 ? -7.726 0.936 12.824 1.00 94.44 79 ASN A O 1
ATOM 601 N N . PRO A 1 80 ? -7.821 2.299 14.614 1.00 92.56 80 PRO A N 1
ATOM 602 C CA . PRO A 1 80 ? -6.943 1.475 15.448 1.00 92.56 80 PRO A CA 1
ATOM 603 C C . PRO A 1 80 ? -7.472 0.049 15.663 1.00 92.56 80 PRO A C 1
ATOM 605 O O . PRO A 1 80 ? -6.680 -0.885 15.620 1.00 92.56 80 PRO A O 1
ATOM 608 N N . ASP A 1 81 ? -8.789 -0.144 15.794 1.00 90.50 81 ASP A N 1
ATOM 609 C CA . ASP A 1 81 ? -9.391 -1.476 15.984 1.00 90.50 81 ASP A CA 1
ATOM 610 C C . ASP A 1 81 ? -9.167 -2.399 14.773 1.00 90.50 81 ASP A C 1
ATOM 612 O O . ASP A 1 81 ? -9.013 -3.612 14.898 1.00 90.50 81 ASP A O 1
ATOM 616 N N . HIS A 1 82 ? -9.134 -1.824 13.567 1.00 87.88 82 HIS A N 1
ATOM 617 C CA . HIS A 1 82 ? -8.842 -2.580 12.352 1.00 87.88 82 HIS A CA 1
ATOM 618 C C . HIS A 1 82 ? -7.358 -2.943 12.260 1.00 87.88 82 HIS A C 1
ATOM 620 O O . HIS A 1 82 ? -7.031 -4.058 11.862 1.00 87.88 82 HIS A O 1
ATOM 626 N N . VAL A 1 83 ? -6.474 -2.021 12.653 1.00 88.75 83 VAL A N 1
ATOM 627 C CA . VAL A 1 83 ? -5.028 -2.270 12.712 1.00 88.75 83 VAL A CA 1
ATOM 628 C C . VAL A 1 83 ? -4.718 -3.386 13.704 1.00 88.75 83 VAL A C 1
ATOM 630 O O . VAL A 1 83 ? -3.964 -4.287 13.361 1.00 88.75 83 VAL A O 1
ATOM 633 N N . GLU A 1 84 ? -5.335 -3.368 14.888 1.00 88.00 84 GLU A N 1
ATOM 634 C CA . GLU A 1 84 ? -5.182 -4.427 15.891 1.00 88.00 84 GLU A CA 1
ATOM 635 C C . GLU A 1 84 ? -5.566 -5.792 15.313 1.00 88.00 84 GLU A C 1
ATOM 637 O O . GLU A 1 84 ? -4.780 -6.728 15.392 1.00 88.00 84 GLU A O 1
ATOM 642 N N . LYS A 1 85 ? -6.703 -5.877 14.610 1.00 86.62 85 LYS A N 1
ATOM 643 C CA . LYS A 1 85 ? -7.130 -7.112 13.941 1.00 86.62 85 LYS A CA 1
ATOM 644 C C . LYS A 1 85 ? -6.117 -7.620 12.905 1.00 86.62 85 LYS A C 1
ATOM 646 O O . LYS A 1 85 ? -5.881 -8.819 12.839 1.00 86.62 85 LYS A O 1
ATOM 651 N N . ILE A 1 86 ? -5.535 -6.728 12.098 1.00 85.81 86 ILE A N 1
ATOM 652 C CA . ILE A 1 86 ? -4.503 -7.102 11.114 1.00 85.81 86 ILE A CA 1
ATOM 653 C C . ILE A 1 86 ? -3.231 -7.590 11.821 1.00 85.81 86 ILE A C 1
ATOM 655 O O . ILE A 1 86 ? -2.585 -8.522 11.357 1.00 85.81 86 ILE A O 1
ATOM 659 N N . MET A 1 87 ? -2.853 -6.955 12.932 1.00 82.69 87 MET A N 1
ATOM 660 C CA . MET A 1 87 ? -1.650 -7.312 13.685 1.00 82.69 87 MET A CA 1
ATOM 661 C C . MET A 1 87 ? -1.794 -8.632 14.448 1.00 82.69 87 MET A C 1
ATOM 663 O O . MET A 1 87 ? -0.817 -9.369 14.546 1.00 82.69 87 MET A O 1
ATOM 667 N N . ASP A 1 88 ? -2.986 -8.938 14.961 1.00 78.25 88 ASP A N 1
ATOM 668 C CA . ASP A 1 88 ? -3.279 -10.213 15.623 1.00 78.25 88 ASP A CA 1
ATOM 669 C C . ASP A 1 88 ? -3.162 -11.385 14.633 1.00 78.25 88 ASP A C 1
ATOM 671 O O . ASP A 1 88 ? -2.520 -12.387 14.937 1.00 78.25 88 ASP A O 1
ATOM 675 N N . ASP A 1 89 ? -3.679 -11.212 13.411 1.00 65.81 89 ASP A N 1
ATOM 676 C CA . ASP A 1 89 ? -3.551 -12.187 12.316 1.00 65.81 89 ASP A CA 1
ATOM 677 C C . ASP A 1 89 ? -2.089 -12.299 11.825 1.00 65.81 89 ASP A C 1
ATOM 679 O O . ASP A 1 89 ? -1.564 -13.388 11.601 1.00 65.81 89 ASP A O 1
ATOM 683 N N . ALA A 1 90 ? -1.359 -11.176 11.772 1.00 62.91 90 ALA A N 1
ATOM 684 C CA . ALA A 1 90 ? 0.061 -11.161 11.412 1.00 62.91 90 ALA A CA 1
ATOM 685 C C . ALA A 1 90 ? 0.976 -11.836 12.457 1.00 62.91 90 ALA A C 1
ATOM 687 O O . ALA A 1 90 ? 2.050 -12.329 12.104 1.00 62.91 90 ALA A O 1
ATOM 688 N N . HIS A 1 91 ? 0.579 -11.887 13.733 1.00 55.50 91 HIS A N 1
ATOM 689 C CA . HIS A 1 91 ? 1.340 -12.553 14.799 1.00 55.50 91 HIS A CA 1
ATOM 690 C C . HIS A 1 91 ? 1.370 -14.084 14.632 1.00 55.50 91 HIS A C 1
ATOM 692 O O . HIS A 1 91 ? 2.311 -14.732 15.097 1.00 55.50 91 HIS A O 1
ATOM 698 N N . GLU A 1 92 ? 0.428 -14.664 13.880 1.00 50.16 92 GLU A N 1
ATOM 699 C CA . GLU A 1 92 ? 0.496 -16.074 13.475 1.00 50.16 92 GLU A CA 1
ATOM 700 C C . GLU A 1 92 ? 1.594 -16.335 12.422 1.00 50.16 92 GLU A C 1
ATOM 702 O O . GLU A 1 92 ? 2.036 -17.471 12.268 1.00 50.16 92 GLU A O 1
ATOM 707 N N . VAL A 1 93 ? 2.088 -15.288 11.744 1.00 49.44 93 VAL A N 1
ATOM 708 C CA . VAL A 1 93 ? 3.105 -15.364 10.676 1.00 49.44 93 VAL A CA 1
ATOM 709 C C . VAL A 1 93 ? 4.485 -14.854 11.129 1.00 49.44 93 VAL A C 1
ATOM 711 O O . VAL A 1 93 ? 5.498 -15.205 10.534 1.00 49.44 93 VAL A O 1
ATOM 714 N N . ALA A 1 94 ? 4.550 -14.045 12.194 1.00 46.66 94 ALA A N 1
ATOM 715 C CA . ALA A 1 94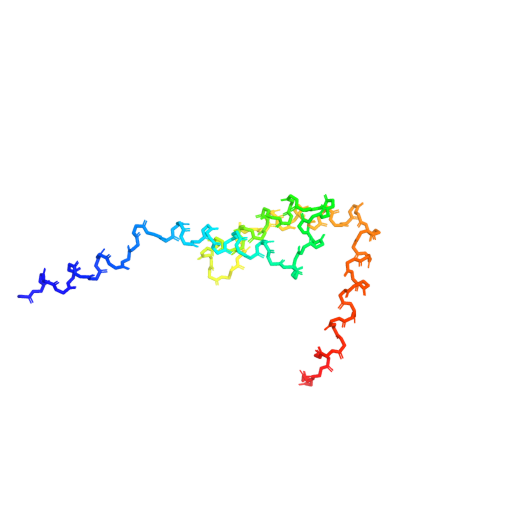 ? 5.771 -13.364 12.650 1.00 46.66 94 ALA A CA 1
ATOM 716 C C . ALA A 1 94 ? 6.578 -14.103 13.742 1.00 46.66 94 ALA A C 1
ATOM 718 O O . ALA A 1 94 ? 7.562 -13.564 14.245 1.00 46.66 94 ALA A O 1
ATOM 719 N N . SER A 1 95 ? 6.186 -15.317 14.144 1.00 43.25 95 SER A N 1
ATOM 720 C CA . SER A 1 95 ? 6.915 -16.094 15.169 1.00 43.25 95 SER A CA 1
ATOM 721 C C . SER A 1 95 ? 8.122 -16.887 14.634 1.00 43.25 95 SER A C 1
ATOM 723 O O . SER A 1 95 ? 8.822 -17.547 15.403 1.00 43.25 95 SER A O 1
ATOM 725 N N . GLU A 1 96 ? 8.442 -16.753 13.349 1.00 50.19 96 GLU A N 1
ATOM 726 C CA . GLU A 1 96 ? 9.703 -17.178 12.742 1.00 50.19 96 GLU A CA 1
ATOM 727 C C . GLU A 1 96 ? 10.348 -15.913 12.141 1.00 50.19 96 GLU A C 1
ATOM 729 O O . GLU A 1 96 ? 9.693 -15.231 11.367 1.00 50.19 96 GLU A O 1
ATOM 734 N N . GLU A 1 97 ? 11.597 -15.583 12.502 1.00 47.97 97 GLU A N 1
ATOM 735 C CA . GLU A 1 97 ? 12.380 -14.378 12.105 1.00 47.97 97 GLU A CA 1
ATOM 736 C C . GLU A 1 97 ? 12.523 -13.249 13.163 1.00 47.97 97 GLU A C 1
ATOM 738 O O . GLU A 1 97 ? 12.912 -12.133 12.833 1.00 47.97 97 GLU A O 1
ATOM 743 N N . GLU A 1 98 ? 12.386 -13.529 14.466 1.00 48.91 98 GLU A N 1
ATOM 744 C CA . GLU A 1 98 ? 13.253 -12.864 15.461 1.00 48.91 98 GLU A CA 1
ATOM 745 C C . GLU A 1 98 ? 14.482 -13.743 15.727 1.00 48.91 98 GLU A C 1
ATOM 747 O O . GLU A 1 98 ? 14.495 -14.630 16.582 1.00 48.91 98 GLU A O 1
ATOM 752 N N . GLY A 1 99 ? 15.546 -13.512 14.959 1.00 48.06 99 GLY A N 1
ATOM 753 C CA . GLY A 1 99 ? 16.816 -14.186 15.168 1.00 48.06 99 GLY A CA 1
ATOM 754 C C . GLY A 1 99 ? 17.938 -13.639 14.298 1.00 48.06 99 GLY A C 1
ATOM 755 O O . GLY A 1 99 ? 18.004 -13.972 13.122 1.00 48.06 99 GLY A O 1
ATOM 756 N N . LYS A 1 100 ? 18.890 -12.952 14.957 1.00 43.31 100 LYS A N 1
ATOM 757 C CA . LYS A 1 100 ? 20.239 -12.549 14.488 1.00 43.31 100 LYS A CA 1
ATOM 758 C C . LYS A 1 100 ? 20.246 -11.173 13.795 1.00 43.31 100 LYS A C 1
ATOM 760 O O . LYS A 1 100 ? 19.557 -10.963 12.816 1.00 43.31 100 LYS A O 1
ATOM 765 N N . GLU A 1 101 ? 20.960 -10.154 14.268 1.00 48.44 101 GLU A N 1
ATOM 766 C CA . GLU A 1 101 ? 22.333 -10.103 14.795 1.00 48.44 101 GLU A CA 1
ATOM 767 C C . GLU A 1 101 ? 22.454 -8.777 15.592 1.00 48.44 101 GLU A C 1
ATOM 769 O O . GLU A 1 101 ? 21.987 -7.740 15.131 1.00 48.44 101 GLU A O 1
ATOM 774 N N . LYS A 1 102 ? 22.711 -8.802 16.903 1.00 39.84 102 LYS A N 1
ATOM 775 C CA . LYS A 1 102 ? 24.017 -8.541 17.543 1.00 39.84 102 LYS A CA 1
ATOM 776 C C . LYS A 1 102 ? 24.940 -7.526 16.867 1.00 39.84 102 LYS A C 1
ATOM 778 O O . LYS A 1 102 ? 25.361 -7.794 15.726 1.00 39.84 102 LYS A O 1
#

Foldseek 3Di:
DPPPVVVVVVVPPDVCPVVVLVVVLVVVLPDPLCCLVCVDPLNVLVSQLSSQQSVAPDPPGSPVSVVSVVSSVVRCVVVVVSVVVNVVVCVVVPPPPPDDDD

Secondary structure (DSSP, 8-state):
--SSHHHHHHHSS-SSHHHHHHHHHHHHHHSGGGHHHHHSTTHHHHHHHHHHHHH--SSSTTGGGHHHHHHHHHHHHH-HHHHHHHHHHHHTTTTS------

pLDDT: mean 81.21, std 19.26, range [39.84, 97.81]